Protein AF-A0A0A9WU79-F1 (afdb_monomer)

Secondary structure (DSSP, 8-state):
-EEEEEEEE-TTS-EEEEEEE-PPTT-EEEEEEEESS-SS------EEESSSEEEEEEEPTTPEEEEEEEEE-SSSSS---EEEEEEES-TT---TTSS--

pLDDT: mean 75.48, std 13.45, range [40.41, 89.25]

Solvent-accessible surface area (backbone atoms only — not comparable to full-atom values): 5927 Å² total; per-residue (Å²): 104,44,48,76,80,45,52,39,78,39,98,83,80,26,16,27,36,34,38,37,41,77,65,54,88,95,40,37,31,34,37,32,35,26,57,67,82,49,83,73,73,50,64,76,44,77,48,79,36,60,64,46,59,49,75,46,66,83,35,57,64,75,36,44,35,41,38,37,38,36,51,53,69,96,64,92,91,69,86,66,59,66,34,66,38,72,48,61,38,35,60,80,58,84,55,91,80,71,90,72,121

Organism: Lygus hesperus (NCBI:txid30085)

Nearest PDB structures (foldseek):
  3b83-assembly1_H-5  TM=7.534E-01  e=1.445E-03  Homo sapiens
  8f0m-assembly1_B  TM=6.938E-01  e=1.094E-02  Homo sapiens
  6mfa-assembly1_A  TM=6.880E-01  e=1.354E-01  Homo sapiens
  2mfn-assembly1_A  TM=5.398E-01  e=2.485E-02  Mus musculus
  6xax-assembly2_A  TM=6.360E-01  e=1.214E-01  Homo sapiens

Foldseek 3Di:
DKDWDAWADDPPQWIKTKIFAPADAPWWKFKFKAWPVPPPGCSVDGDTDRHRMDMDIRHHAQTKMKIKIWIPDPDPDDDIDIDIDIDTNHNPCPCPDDPPD

Mean predicted aligned error: 8.74 Å

InterPro domains:
  IPR003961 Fibronectin type III [PS50853] (3-91)
  IPR003961 Fibronectin type III [cd00063] (16-79)
  IPR013783 Immunoglobulin-like fold [G3DSA:2.60.40.10] (4-98)
  IPR036116 Fibronectin type III superfamily [SSF49265] (12-79)

Sequence (101 aa):
MVWVSKVANSSSGTVSAKVSWNGRPNVKYVVSWRDLETSDGVLNTDIVQTASSIELTDLIYKKTYSVRITEKTKGKKGPKRTGKTMFVADPECKKVKRNEC

Structure (mmCIF, N/CA/C/O backbone):
data_AF-A0A0A9WU79-F1
#
_entry.id   AF-A0A0A9WU79-F1
#
loop_
_atom_site.group_PDB
_atom_site.id
_atom_site.type_symbol
_atom_site.label_atom_id
_atom_site.label_alt_id
_atom_site.label_comp_id
_atom_site.label_asym_id
_atom_site.label_entity_id
_atom_site.label_seq_id
_atom_site.pdbx_PDB_ins_code
_atom_site.Cartn_x
_atom_site.Cartn_y
_atom_site.Cartn_z
_atom_site.occupancy
_atom_site.B_iso_or_equiv
_atom_site.auth_seq_id
_atom_site.auth_comp_id
_atom_site.auth_asym_id
_atom_site.auth_atom_id
_atom_site.pdbx_PDB_model_num
ATOM 1 N N . MET A 1 1 ? -6.196 -7.225 7.872 1.00 75.81 1 MET A N 1
ATOM 2 C CA . MET A 1 1 ? -5.370 -7.717 6.751 1.00 75.81 1 MET A CA 1
ATOM 3 C C . MET A 1 1 ? -5.404 -6.667 5.650 1.00 75.81 1 MET A C 1
ATOM 5 O O . MET A 1 1 ? -6.450 -6.042 5.497 1.00 75.81 1 MET A O 1
ATOM 9 N N . VAL A 1 2 ? -4.276 -6.421 4.982 1.00 85.94 2 VAL A N 1
ATOM 10 C CA . VAL A 1 2 ? -4.120 -5.452 3.879 1.00 85.94 2 VAL A CA 1
ATOM 11 C C . VAL A 1 2 ? -3.488 -6.197 2.713 1.00 85.94 2 VAL A C 1
ATOM 13 O O . VAL A 1 2 ? -2.555 -6.968 2.937 1.00 85.94 2 VAL A O 1
ATOM 16 N N . TRP A 1 3 ? -3.993 -5.995 1.502 1.00 87.06 3 TRP A N 1
ATOM 17 C CA . TRP A 1 3 ? -3.512 -6.674 0.303 1.00 87.06 3 TRP A CA 1
ATOM 18 C C . TRP A 1 3 ? -3.669 -5.792 -0.935 1.00 87.06 3 TRP A C 1
ATOM 20 O O . TRP A 1 3 ? -4.526 -4.909 -0.994 1.00 87.06 3 TRP A O 1
ATOM 30 N N . VAL A 1 4 ? -2.850 -6.054 -1.948 1.00 86.75 4 VAL A N 1
ATOM 31 C CA . VAL A 1 4 ? -2.955 -5.400 -3.254 1.00 86.75 4 VAL A CA 1
ATOM 32 C C . VAL A 1 4 ? -3.805 -6.275 -4.161 1.00 86.75 4 VAL A C 1
ATOM 34 O O . VAL A 1 4 ? -3.545 -7.462 -4.324 1.00 86.75 4 VAL A O 1
ATOM 37 N N . SER A 1 5 ? -4.885 -5.699 -4.674 1.00 82.31 5 SER A N 1
ATOM 38 C CA . SER A 1 5 ? -5.902 -6.399 -5.462 1.00 82.31 5 SER A CA 1
ATOM 39 C C . SER A 1 5 ? -5.599 -6.365 -6.960 1.00 82.31 5 SER A C 1
ATOM 41 O O . SER A 1 5 ? -5.985 -7.281 -7.677 1.00 82.31 5 SER A O 1
ATOM 43 N N . LYS A 1 6 ? -4.948 -5.301 -7.446 1.00 83.31 6 LYS A N 1
ATOM 44 C CA . LYS A 1 6 ? -4.614 -5.122 -8.864 1.00 83.31 6 LYS A CA 1
ATOM 45 C C . LYS A 1 6 ? -3.440 -4.162 -9.013 1.00 83.31 6 LYS A C 1
ATOM 47 O O . LYS A 1 6 ? -3.381 -3.190 -8.271 1.00 83.31 6 LYS A O 1
ATOM 52 N N . VAL A 1 7 ? -2.569 -4.413 -9.982 1.00 84.69 7 VAL A N 1
ATOM 53 C CA . VAL A 1 7 ? -1.548 -3.473 -10.460 1.00 84.69 7 VAL A CA 1
ATOM 54 C C . VAL A 1 7 ? -1.771 -3.314 -11.963 1.00 84.69 7 VAL A C 1
ATOM 56 O O . VAL A 1 7 ? -2.009 -4.307 -12.649 1.00 84.69 7 VAL A O 1
ATOM 59 N N . ALA A 1 8 ? -1.804 -2.086 -12.466 1.00 83.25 8 ALA A N 1
ATOM 60 C CA . ALA A 1 8 ? -2.089 -1.773 -13.862 1.00 83.25 8 ALA A CA 1
ATOM 61 C C . ALA A 1 8 ? -1.176 -0.648 -14.354 1.00 83.25 8 ALA A C 1
ATOM 63 O O . ALA A 1 8 ? -0.757 0.196 -13.572 1.00 83.25 8 ALA A O 1
ATOM 64 N N . ASN A 1 9 ? -0.881 -0.614 -15.653 1.00 81.62 9 ASN A N 1
ATOM 65 C CA . ASN A 1 9 ? -0.247 0.561 -16.243 1.00 81.62 9 ASN A CA 1
ATOM 66 C C . ASN A 1 9 ? -1.261 1.701 -16.338 1.00 81.62 9 ASN A C 1
ATOM 68 O O . ASN A 1 9 ? -2.404 1.498 -16.750 1.00 81.62 9 ASN A O 1
ATOM 72 N N . SER A 1 10 ? -0.815 2.893 -15.968 1.00 76.31 10 SER A N 1
ATOM 73 C CA . SER A 1 10 ? -1.511 4.144 -16.218 1.00 76.31 10 SER A CA 1
ATOM 74 C C . SER A 1 10 ? -1.080 4.707 -17.572 1.00 76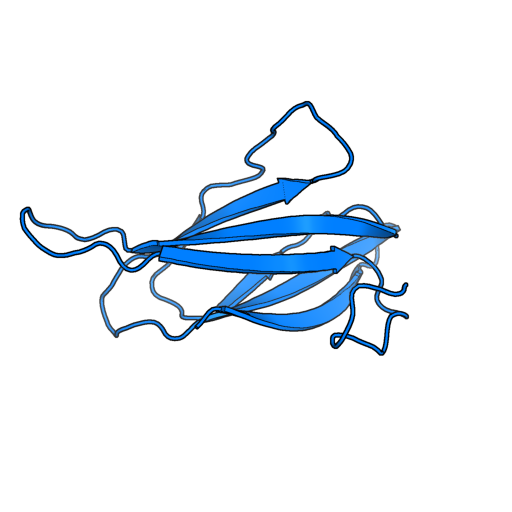.31 10 SER A C 1
ATOM 76 O O . SER A 1 10 ? 0.035 4.475 -18.043 1.00 76.31 10 SER A O 1
ATOM 78 N N . SER A 1 11 ? -1.958 5.483 -18.200 1.00 62.91 11 SER A N 1
ATOM 79 C CA . SER A 1 11 ? -1.783 6.021 -19.555 1.00 62.91 11 SER A CA 1
ATOM 80 C C . SER A 1 11 ? -0.561 6.939 -19.717 1.00 62.91 11 SER A C 1
ATOM 82 O O . SER A 1 11 ? -0.165 7.227 -20.840 1.00 62.91 11 SER A O 1
ATOM 84 N N . SER A 1 12 ? 0.039 7.400 -18.613 1.00 65.50 12 SER A N 1
ATOM 85 C CA . SER A 1 12 ? 1.139 8.375 -18.587 1.00 65.50 12 SER A CA 1
ATOM 86 C C . SER A 1 12 ? 2.527 7.759 -18.333 1.00 65.50 12 SER A C 1
ATOM 88 O O . SER A 1 12 ? 3.434 8.459 -17.887 1.00 65.50 12 SER A O 1
ATOM 90 N N . GLY A 1 13 ? 2.704 6.450 -18.557 1.00 69.75 13 GLY A N 1
ATOM 91 C CA . GLY A 1 13 ? 3.976 5.752 -18.289 1.00 69.75 13 GLY A CA 1
ATOM 92 C C . GLY A 1 13 ? 4.251 5.488 -16.803 1.00 69.75 13 GLY A C 1
ATOM 93 O O . GLY A 1 13 ? 5.335 5.040 -16.437 1.00 69.75 13 GLY A O 1
ATOM 94 N N . THR A 1 14 ? 3.266 5.751 -15.945 1.00 82.69 14 THR A N 1
ATOM 95 C CA . THR A 1 14 ? 3.264 5.396 -14.525 1.00 82.69 14 THR A CA 1
ATOM 96 C C . THR A 1 14 ? 2.446 4.130 -14.297 1.00 82.69 14 THR A C 1
ATOM 98 O O . THR A 1 14 ? 1.719 3.663 -15.172 1.00 82.69 14 THR A O 1
ATOM 101 N N . VAL A 1 15 ? 2.553 3.557 -13.108 1.00 87.06 15 VAL A N 1
ATOM 102 C CA . VAL A 1 15 ? 1.790 2.389 -12.673 1.00 87.06 15 VAL A CA 1
ATOM 103 C C . VAL A 1 15 ? 0.748 2.829 -11.653 1.00 87.06 15 VAL A C 1
ATOM 105 O O . VAL A 1 15 ? 0.953 3.763 -10.877 1.00 87.06 15 VAL A O 1
ATOM 108 N N . SER A 1 16 ? -0.389 2.149 -11.648 1.00 87.00 16 SER A N 1
ATOM 109 C CA . SER A 1 16 ? -1.405 2.262 -10.617 1.00 87.00 16 SER A CA 1
ATOM 110 C C . SER A 1 16 ? -1.596 0.935 -9.891 1.00 87.00 16 SER A C 1
ATOM 112 O O . SER A 1 16 ? -1.447 -0.147 -10.463 1.00 87.00 16 SER A O 1
ATOM 114 N N . ALA A 1 17 ? -1.908 0.997 -8.600 1.00 87.50 17 ALA A N 1
ATOM 115 C CA . ALA A 1 17 ? -2.151 -0.179 -7.783 1.00 87.50 17 ALA A CA 1
ATOM 11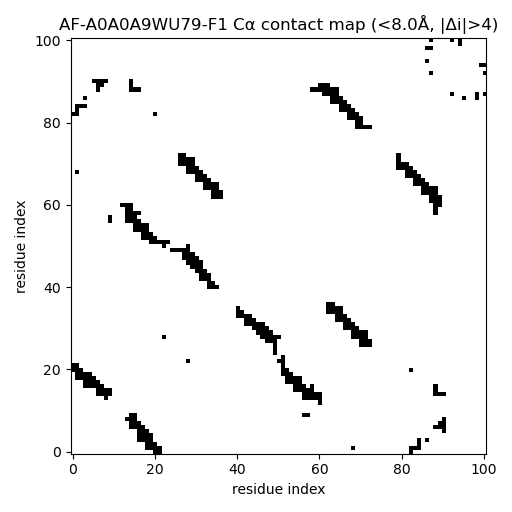6 C C . ALA A 1 17 ? -3.363 0.009 -6.878 1.00 87.50 17 ALA A C 1
ATOM 118 O O . ALA A 1 17 ? -3.470 0.971 -6.122 1.00 87.50 17 ALA A O 1
ATOM 119 N N . LYS A 1 18 ? -4.268 -0.965 -6.906 1.00 89.25 18 LYS A N 1
ATOM 120 C CA . LYS A 1 18 ? -5.444 -1.000 -6.049 1.00 89.25 18 LYS A CA 1
ATOM 121 C C . LYS A 1 18 ? -5.123 -1.738 -4.761 1.00 89.25 18 LYS A C 1
ATOM 123 O O . LYS A 1 18 ? -4.917 -2.952 -4.775 1.00 89.25 18 LYS A O 1
ATOM 128 N N . VAL A 1 19 ? -5.130 -1.024 -3.644 1.00 88.62 19 VAL A N 1
ATOM 129 C CA . VAL A 1 19 ? -4.889 -1.574 -2.308 1.00 88.62 19 VAL A CA 1
ATOM 130 C C . VAL A 1 19 ? -6.213 -1.681 -1.569 1.00 88.62 19 VAL A C 1
ATOM 132 O O . VAL A 1 19 ? -6.971 -0.719 -1.507 1.00 88.62 19 VAL A O 1
ATOM 135 N N . SER A 1 20 ? -6.478 -2.842 -0.981 1.00 88.94 20 SER A N 1
ATOM 136 C CA . SER A 1 20 ? -7.688 -3.116 -0.208 1.00 88.94 20 SER A CA 1
ATOM 137 C C . SER A 1 20 ? -7.325 -3.612 1.188 1.00 88.94 20 SER A C 1
ATOM 139 O O . SER A 1 20 ? -6.292 -4.250 1.405 1.00 88.94 20 SER A O 1
ATOM 141 N N . TRP A 1 21 ? -8.167 -3.305 2.165 1.00 88.19 21 TRP A N 1
ATOM 142 C CA . TRP A 1 21 ? -7.976 -3.723 3.546 1.00 88.19 21 TRP A CA 1
ATOM 143 C C . TRP A 1 21 ? -9.294 -4.037 4.220 1.00 88.19 21 TRP A C 1
ATOM 145 O O . TRP A 1 21 ? -10.351 -3.580 3.810 1.00 88.19 21 TRP A O 1
ATOM 155 N N . ASN A 1 22 ? -9.232 -4.807 5.301 1.00 85.06 22 ASN A N 1
ATOM 156 C CA . ASN A 1 22 ? -10.417 -5.059 6.111 1.00 85.06 22 ASN A CA 1
ATOM 157 C C . ASN A 1 22 ? -10.712 -3.852 7.021 1.00 85.06 22 ASN A C 1
ATOM 159 O O . ASN A 1 22 ? -10.203 -3.788 8.148 1.00 85.06 22 ASN A O 1
ATOM 163 N N . GLY A 1 23 ? -11.466 -2.883 6.500 1.00 77.06 23 GLY A N 1
ATOM 164 C CA . GLY A 1 23 ? -11.923 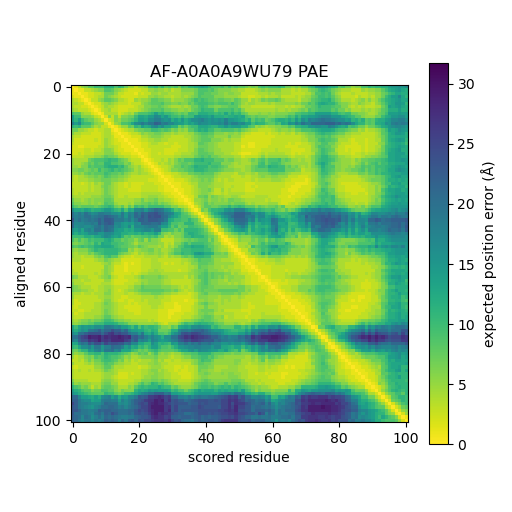-1.702 7.227 1.00 77.06 23 GLY A CA 1
ATOM 165 C C . GLY A 1 23 ? -13.245 -1.923 7.967 1.00 77.06 23 GLY A C 1
ATOM 166 O O . GLY A 1 23 ? -14.005 -2.845 7.686 1.00 77.06 23 GLY A O 1
ATOM 167 N N . ARG A 1 24 ? -13.517 -1.069 8.952 1.00 78.50 24 ARG A N 1
ATOM 168 C CA . ARG A 1 24 ? -14.780 -0.994 9.689 1.00 78.50 24 ARG A CA 1
ATOM 169 C C . ARG A 1 24 ? -15.625 0.159 9.135 1.00 78.50 24 ARG A C 1
ATOM 171 O O . ARG A 1 24 ? -15.058 1.193 8.771 1.00 78.50 24 ARG A O 1
ATOM 178 N N . PRO A 1 25 ? -16.962 0.033 9.122 1.00 75.62 25 PRO A N 1
ATOM 179 C CA . PRO A 1 25 ? -17.832 1.143 8.753 1.00 75.62 25 PRO A CA 1
ATOM 180 C C . PRO A 1 25 ? -17.621 2.327 9.709 1.00 75.62 25 PRO A C 1
ATOM 182 O O . PRO A 1 25 ? -17.387 2.136 10.902 1.00 75.62 25 PRO A O 1
ATOM 185 N N . ASN A 1 26 ? -17.700 3.554 9.184 1.00 76.69 26 ASN A N 1
ATOM 186 C CA . ASN A 1 26 ? -17.530 4.814 9.928 1.00 76.69 26 ASN A CA 1
ATOM 187 C C . ASN A 1 26 ? -16.148 5.039 10.576 1.00 76.69 26 ASN A C 1
ATOM 189 O O . ASN A 1 26 ? -15.991 5.947 11.395 1.00 76.69 26 ASN A O 1
ATOM 193 N N . VAL A 1 27 ? -15.126 4.264 10.198 1.00 80.12 27 VAL A N 1
ATOM 194 C CA . VAL A 1 27 ? -13.742 4.480 10.640 1.00 80.12 27 VAL A CA 1
ATOM 195 C C . VAL A 1 27 ? -12.947 5.152 9.529 1.00 80.12 27 VAL A C 1
ATOM 197 O O . VAL A 1 27 ? -13.01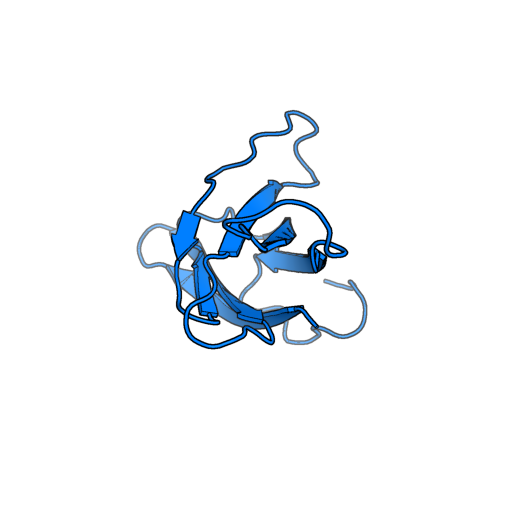9 4.763 8.368 1.00 80.12 27 VAL A O 1
ATOM 200 N N . LYS A 1 28 ? -12.175 6.178 9.892 1.00 83.50 28 LYS A N 1
ATOM 201 C CA . LYS A 1 28 ? -11.240 6.828 8.975 1.00 83.50 28 LYS A CA 1
ATOM 202 C C . LYS A 1 28 ? -9.923 6.064 8.985 1.00 83.50 28 LYS A C 1
ATOM 204 O O . LYS A 1 28 ? -9.403 5.756 10.054 1.00 83.50 28 LYS A O 1
ATOM 209 N N . TYR A 1 29 ? -9.363 5.813 7.816 1.00 83.62 29 TYR A N 1
ATOM 210 C CA . TYR A 1 29 ? -8.066 5.166 7.653 1.00 83.62 29 TYR A CA 1
ATOM 211 C C . TYR A 1 29 ? -7.094 6.158 7.039 1.00 83.62 29 TYR A C 1
ATOM 213 O O . TYR A 1 29 ? -7.470 6.866 6.114 1.00 83.62 29 TYR A O 1
ATOM 221 N N . VAL A 1 30 ? -5.878 6.215 7.575 1.00 85.19 30 VAL A N 1
ATOM 222 C CA . VAL A 1 30 ? -4.73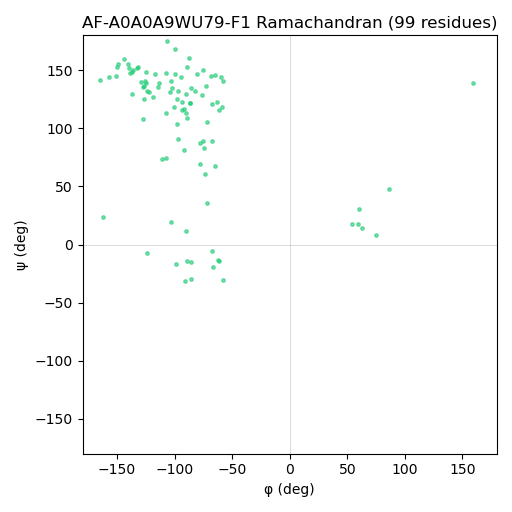7 6.892 6.960 1.00 85.19 30 VAL A CA 1
ATOM 223 C C . VAL A 1 30 ? -3.983 5.852 6.154 1.00 85.19 30 VAL A C 1
ATOM 225 O O . VAL A 1 30 ? -3.474 4.888 6.730 1.00 85.19 30 VAL A O 1
ATOM 228 N N . VAL A 1 31 ? -3.946 6.027 4.841 1.00 85.94 31 VAL A N 1
ATOM 229 C CA . VAL A 1 31 ? -3.097 5.231 3.958 1.00 85.94 31 VAL A CA 1
ATOM 230 C C . VAL A 1 31 ? -1.848 6.036 3.677 1.00 85.94 31 VAL A C 1
ATOM 232 O O . VAL A 1 31 ? -1.970 7.155 3.199 1.00 85.94 31 VAL A O 1
ATOM 235 N N . SER A 1 32 ? -0.692 5.444 3.942 1.00 84.88 32 SER A N 1
ATOM 236 C CA . SER A 1 32 ? 0.620 5.997 3.633 1.00 84.88 32 SER A CA 1
ATOM 237 C C . SER A 1 32 ? 1.404 4.963 2.838 1.00 84.88 32 SER A C 1
ATOM 239 O O . SER A 1 32 ? 1.423 3.788 3.205 1.00 84.88 32 SER A O 1
ATOM 241 N N . TRP A 1 33 ? 2.092 5.361 1.778 1.00 85.00 33 TRP A N 1
ATOM 242 C CA . TRP A 1 33 ? 2.992 4.471 1.047 1.00 85.00 33 TRP A CA 1
ATOM 243 C C . TRP A 1 33 ? 4.324 5.151 0.804 1.00 85.00 33 TRP A C 1
ATOM 245 O O . TRP A 1 33 ? 4.408 6.375 0.747 1.00 85.00 33 TRP A O 1
ATOM 255 N N . ARG A 1 34 ? 5.363 4.330 0.702 1.00 85.00 34 ARG A N 1
ATOM 256 C CA . ARG A 1 34 ? 6.720 4.767 0.392 1.00 85.00 34 ARG A CA 1
ATOM 257 C C . ARG A 1 34 ? 7.359 3.796 -0.577 1.00 85.00 34 ARG A C 1
ATOM 259 O O . ARG A 1 34 ? 7.073 2.596 -0.501 1.00 85.00 34 ARG A O 1
ATOM 266 N N . ASP A 1 35 ? 8.221 4.309 -1.435 1.00 84.88 35 ASP A N 1
ATOM 267 C CA . ASP A 1 35 ? 9.151 3.471 -2.179 1.00 84.88 35 ASP A CA 1
ATOM 268 C C . ASP A 1 35 ? 10.190 2.881 -1.208 1.00 84.88 35 ASP A C 1
ATOM 270 O O . ASP A 1 35 ? 10.517 3.480 -0.181 1.00 84.88 35 ASP A O 1
ATOM 274 N N . LEU A 1 36 ? 10.626 1.651 -1.462 1.00 80.69 36 LEU A N 1
ATOM 275 C CA . LEU A 1 36 ? 11.660 0.982 -0.668 1.00 80.69 36 LEU A CA 1
ATOM 276 C C . LEU A 1 36 ? 13.036 1.060 -1.317 1.00 80.69 36 LEU A C 1
ATOM 278 O O . LEU A 1 36 ? 14.025 0.809 -0.634 1.00 80.69 36 LEU A O 1
ATOM 282 N N . GLU A 1 37 ? 13.099 1.375 -2.607 1.00 75.69 37 GLU A N 1
ATOM 283 C CA . GLU A 1 37 ? 14.363 1.493 -3.327 1.00 75.69 37 GLU A CA 1
ATOM 284 C C . GLU A 1 37 ? 14.983 2.886 -3.200 1.00 75.69 37 GLU A C 1
ATOM 286 O O . GLU A 1 37 ? 16.204 3.017 -3.205 1.00 75.69 37 GLU A O 1
ATOM 291 N N . THR A 1 38 ? 14.168 3.927 -3.036 1.00 66.75 38 THR A N 1
ATOM 292 C CA . THR A 1 38 ? 14.619 5.249 -2.604 1.00 66.75 38 THR A CA 1
ATOM 293 C C . THR A 1 38 ? 14.589 5.323 -1.079 1.00 66.75 38 THR A C 1
ATOM 295 O O . THR A 1 38 ? 13.541 5.365 -0.440 1.00 66.75 38 THR A O 1
ATOM 298 N N . SER A 1 39 ? 15.780 5.335 -0.476 1.00 56.03 39 SER A N 1
ATOM 299 C CA . SER A 1 39 ? 15.981 5.545 0.967 1.00 56.03 39 SER A CA 1
ATOM 300 C C . SER A 1 39 ? 15.496 6.922 1.456 1.00 56.03 39 SER A C 1
ATOM 302 O O . SER A 1 39 ? 15.348 7.122 2.663 1.00 56.03 39 SER A O 1
ATOM 304 N N . ASP A 1 40 ? 15.215 7.850 0.535 1.00 53.44 40 ASP A N 1
ATOM 305 C CA . ASP A 1 40 ? 14.558 9.132 0.790 1.00 53.44 40 ASP A CA 1
ATOM 306 C C . ASP A 1 40 ? 13.058 8.901 1.008 1.00 53.44 40 ASP A C 1
ATOM 308 O O . ASP A 1 40 ? 12.257 8.848 0.078 1.00 53.44 40 ASP A O 1
ATOM 312 N N . GLY A 1 41 ? 12.699 8.659 2.270 1.00 51.69 41 GLY A N 1
ATOM 313 C CA . GLY A 1 41 ? 11.386 8.209 2.724 1.00 51.69 41 GLY A CA 1
ATOM 314 C C . GLY A 1 41 ? 10.239 9.193 2.496 1.00 51.69 41 GLY A C 1
ATOM 315 O O . GLY A 1 41 ? 9.642 9.673 3.460 1.00 51.69 41 GLY A O 1
ATOM 316 N N . VAL A 1 42 ? 9.866 9.440 1.245 1.00 53.34 42 VAL A N 1
ATOM 317 C CA . VAL A 1 42 ? 8.662 10.197 0.923 1.00 53.34 42 VAL A CA 1
ATOM 318 C C . VAL A 1 42 ? 7.452 9.310 1.244 1.00 53.34 42 VAL A C 1
ATOM 320 O O . VAL A 1 42 ? 7.162 8.319 0.572 1.00 53.34 42 VAL A O 1
ATOM 323 N N . LEU A 1 43 ? 6.762 9.628 2.348 1.00 60.28 43 LEU A N 1
ATOM 324 C CA . LEU A 1 43 ? 5.383 9.197 2.578 1.00 60.28 43 LEU A CA 1
ATOM 325 C C . LEU A 1 43 ? 4.527 9.939 1.547 1.00 60.28 43 LEU A C 1
ATOM 327 O O . LEU A 1 43 ? 4.091 11.057 1.803 1.00 60.28 43 LEU A O 1
ATOM 331 N N . ASN A 1 44 ? 4.348 9.354 0.362 1.00 62.09 44 ASN A N 1
ATOM 332 C CA . ASN A 1 44 ? 3.850 10.089 -0.803 1.00 62.09 44 ASN A CA 1
ATOM 333 C C . ASN A 1 44 ? 2.483 10.737 -0.578 1.00 62.09 44 ASN A C 1
ATOM 335 O O . ASN A 1 44 ? 2.224 11.797 -1.142 1.00 62.09 44 ASN A O 1
ATOM 339 N N . THR A 1 45 ? 1.606 10.171 0.251 1.00 63.78 45 THR A N 1
ATOM 340 C CA . THR A 1 45 ? 0.373 10.854 0.661 1.00 63.78 45 THR A CA 1
ATOM 341 C C . THR A 1 45 ? -0.231 10.163 1.876 1.00 63.78 45 THR A C 1
ATOM 343 O O . THR A 1 45 ? -0.237 8.938 1.937 1.00 63.78 45 THR A O 1
ATOM 346 N N . ASP A 1 46 ? -0.785 10.933 2.813 1.00 66.75 46 ASP A N 1
ATOM 347 C CA . ASP A 1 46 ? -1.660 10.435 3.876 1.00 66.75 46 ASP A CA 1
ATOM 348 C C . ASP A 1 46 ? -3.124 10.628 3.468 1.00 66.75 46 ASP A C 1
ATOM 350 O O . ASP A 1 46 ? -3.736 11.667 3.730 1.00 66.75 46 ASP A O 1
ATOM 354 N N . ILE A 1 47 ? -3.711 9.627 2.812 1.00 73.31 47 ILE A N 1
ATOM 355 C CA . ILE A 1 47 ? -5.104 9.727 2.358 1.00 73.31 47 ILE A CA 1
ATOM 356 C C . ILE A 1 47 ? -6.030 9.281 3.484 1.00 73.31 47 ILE A C 1
ATOM 358 O O . ILE A 1 47 ? -5.926 8.158 3.980 1.00 73.31 47 ILE A O 1
ATOM 362 N N . VAL A 1 48 ? -6.939 10.174 3.892 1.00 74.19 48 VAL A N 1
ATOM 363 C CA . VAL A 1 48 ? -7.939 9.903 4.929 1.00 74.19 48 VAL A CA 1
ATOM 364 C C . VAL A 1 48 ? -9.264 9.530 4.283 1.00 74.19 48 VAL A C 1
ATOM 366 O O . VAL A 1 48 ? -10.010 10.403 3.847 1.00 74.19 48 VAL A O 1
ATOM 369 N N . GLN A 1 49 ? -9.594 8.243 4.291 1.00 72.75 49 GLN A N 1
ATOM 370 C CA . GLN A 1 49 ? -10.833 7.748 3.690 1.00 72.75 49 GLN A CA 1
ATOM 371 C C . GLN A 1 49 ? -11.608 6.808 4.611 1.00 72.75 49 GLN A C 1
ATOM 373 O O . GLN A 1 49 ? -11.040 6.141 5.478 1.00 72.75 49 GLN A O 1
ATOM 378 N N . THR A 1 50 ? -12.924 6.765 4.410 1.00 75.50 50 THR A N 1
ATOM 379 C CA . THR A 1 50 ? -13.834 5.814 5.074 1.00 75.50 50 THR A CA 1
ATOM 380 C C . THR A 1 50 ? -13.982 4.517 4.267 1.00 75.50 50 THR A C 1
ATOM 382 O O . THR A 1 50 ? -14.486 3.518 4.773 1.00 75.50 50 THR A O 1
ATOM 385 N N . ALA A 1 51 ? -13.541 4.515 3.004 1.00 78.88 51 ALA A N 1
ATOM 386 C CA . ALA A 1 51 ? -13.551 3.336 2.149 1.00 78.88 51 ALA A CA 1
ATOM 387 C C . ALA A 1 51 ? -12.438 2.350 2.536 1.00 78.88 51 ALA A C 1
ATOM 389 O O . ALA A 1 51 ? -11.364 2.747 2.984 1.00 78.88 51 ALA A O 1
ATOM 390 N N . SER A 1 52 ? -12.693 1.063 2.300 1.00 84.69 52 SER A N 1
ATOM 391 C CA . SER A 1 52 ? -11.776 -0.055 2.587 1.00 84.69 52 SER A CA 1
ATOM 392 C C . SER A 1 52 ? -10.841 -0.399 1.417 1.00 84.69 52 SER A C 1
ATOM 394 O O . SER A 1 52 ? -10.211 -1.455 1.401 1.00 84.69 52 SER A O 1
ATOM 396 N N . SER A 1 53 ? -10.781 0.467 0.406 1.00 87.38 53 SER A N 1
ATOM 397 C CA . SER A 1 53 ? -9.934 0.298 -0.772 1.00 87.38 53 SER A CA 1
ATOM 398 C C . SER A 1 53 ? -9.536 1.641 -1.359 1.00 87.38 53 SER A C 1
ATOM 400 O O . SER A 1 53 ? -10.359 2.556 -1.382 1.00 87.38 53 SER A O 1
ATOM 402 N N . ILE A 1 54 ? -8.324 1.735 -1.886 1.00 87.19 54 ILE A N 1
ATOM 403 C CA . ILE A 1 54 ? -7.780 2.926 -2.535 1.00 87.19 54 ILE A CA 1
ATOM 404 C C . ILE A 1 54 ? -7.043 2.536 -3.809 1.00 87.19 54 ILE A C 1
ATOM 406 O O . ILE A 1 54 ? -6.464 1.451 -3.892 1.00 87.19 54 ILE A O 1
ATOM 410 N N . GLU A 1 55 ? -7.069 3.421 -4.794 1.00 88.12 55 GLU A N 1
ATOM 411 C CA . GLU A 1 55 ? -6.222 3.323 -5.973 1.00 88.12 55 GLU A CA 1
ATOM 412 C C . GLU A 1 55 ? -5.044 4.280 -5.803 1.00 88.12 55 GLU A C 1
ATOM 414 O O . GLU A 1 55 ? -5.228 5.481 -5.625 1.00 88.12 55 GLU A O 1
ATOM 419 N N . LEU A 1 56 ? -3.840 3.720 -5.779 1.00 86.19 56 LEU A N 1
ATOM 420 C CA . LEU A 1 56 ? -2.593 4.464 -5.808 1.00 86.19 56 LEU A CA 1
ATOM 421 C C . LEU A 1 56 ? -2.252 4.709 -7.275 1.00 86.19 56 LEU A C 1
ATOM 423 O O . LEU A 1 56 ? -2.135 3.742 -8.024 1.00 86.19 56 LEU A O 1
ATOM 427 N N . THR A 1 57 ? -2.107 5.963 -7.683 1.00 85.44 57 THR A N 1
ATOM 428 C CA . THR A 1 57 ? -1.632 6.351 -9.018 1.00 85.44 57 THR A CA 1
ATOM 429 C C . THR A 1 57 ? -0.203 6.878 -8.928 1.00 85.44 57 THR A C 1
ATOM 431 O O . THR A 1 57 ? 0.354 6.976 -7.832 1.00 85.44 57 THR A O 1
ATOM 434 N N . ASP A 1 58 ? 0.404 7.184 -10.076 1.00 84.44 58 ASP A N 1
ATOM 435 C CA . ASP A 1 58 ? 1.725 7.827 -10.139 1.00 84.44 58 ASP A CA 1
ATOM 436 C C . ASP A 1 58 ? 2.847 7.007 -9.479 1.00 84.44 58 ASP A C 1
ATOM 438 O O . ASP A 1 58 ? 3.827 7.543 -8.962 1.00 84.44 58 ASP A O 1
ATOM 442 N N . LEU A 1 59 ? 2.716 5.677 -9.498 1.00 84.38 59 LEU A N 1
ATOM 443 C CA . LEU A 1 59 ? 3.771 4.771 -9.059 1.00 84.38 59 LEU A CA 1
ATOM 444 C C . LEU A 1 59 ? 4.796 4.597 -10.179 1.00 84.38 59 LEU A C 1
ATOM 446 O O . LEU A 1 59 ? 4.462 4.580 -11.365 1.00 84.38 59 LEU A O 1
ATOM 450 N N . ILE A 1 60 ? 6.054 4.428 -9.802 1.00 84.56 60 ILE A N 1
ATOM 451 C CA . ILE A 1 60 ? 7.145 4.202 -10.743 1.00 84.56 60 ILE A CA 1
ATOM 452 C C . ILE A 1 60 ? 7.162 2.717 -11.114 1.00 84.56 60 ILE A C 1
ATOM 454 O O . ILE A 1 60 ? 7.102 1.846 -10.246 1.00 84.56 60 ILE A O 1
ATOM 458 N N . TYR A 1 61 ? 7.246 2.431 -12.412 1.00 84.38 61 TYR A N 1
ATOM 459 C CA . TYR A 1 61 ? 7.319 1.065 -12.928 1.00 84.38 61 TYR A CA 1
ATOM 460 C C . TYR A 1 61 ? 8.527 0.303 -12.357 1.00 84.38 61 TYR A C 1
ATOM 462 O O . TYR A 1 61 ? 9.611 0.870 -12.210 1.00 84.38 61 TYR A O 1
ATOM 470 N N . LYS A 1 62 ? 8.333 -0.985 -12.036 1.00 82.50 62 LYS A N 1
ATOM 471 C CA . LYS A 1 62 ? 9.334 -1.884 -11.426 1.00 82.50 62 LYS A CA 1
ATOM 472 C C . LYS A 1 62 ? 9.882 -1.442 -10.066 1.00 82.50 62 LYS A C 1
ATOM 474 O O . LYS A 1 62 ? 10.889 -1.983 -9.625 1.00 82.50 62 LYS A O 1
ATOM 479 N N . LYS A 1 63 ? 9.208 -0.521 -9.372 1.00 84.06 63 LYS A N 1
ATOM 480 C CA . LYS A 1 63 ? 9.586 -0.116 -8.012 1.00 84.06 63 LYS A CA 1
ATOM 481 C C . LYS A 1 63 ? 8.829 -0.869 -6.931 1.00 84.06 63 LYS A C 1
ATOM 483 O O . LYS A 1 63 ? 7.647 -1.184 -7.084 1.00 84.06 63 LYS A O 1
ATOM 488 N N . THR A 1 64 ? 9.502 -1.158 -5.819 1.00 85.81 64 THR A N 1
ATOM 489 C CA . THR A 1 64 ? 8.872 -1.829 -4.674 1.00 85.81 64 THR A CA 1
ATOM 490 C C . THR A 1 64 ? 8.313 -0.823 -3.680 1.00 85.81 64 THR A C 1
ATOM 492 O O . THR A 1 64 ? 9.052 -0.133 -2.985 1.00 85.81 64 THR A O 1
ATOM 495 N N . TYR A 1 65 ? 6.995 -0.831 -3.502 1.00 85.50 65 TYR A N 1
ATOM 496 C CA . TYR A 1 65 ? 6.312 0.046 -2.563 1.00 85.50 65 TYR A CA 1
ATOM 497 C C . TYR A 1 65 ? 5.890 -0.688 -1.293 1.00 85.50 65 TYR A C 1
ATOM 499 O O . TYR A 1 65 ? 5.400 -1.819 -1.309 1.00 85.50 65 TYR A O 1
ATOM 507 N N . SER A 1 66 ? 6.030 -0.004 -0.160 1.00 86.88 66 SER A N 1
ATOM 508 C CA . SER A 1 66 ? 5.507 -0.422 1.137 1.00 86.88 66 SER A CA 1
ATOM 509 C C . SER A 1 66 ? 4.317 0.450 1.508 1.00 86.88 66 SER A C 1
ATOM 511 O O . SER A 1 66 ? 4.489 1.619 1.850 1.00 86.88 66 SER A O 1
ATOM 513 N N . VAL A 1 67 ? 3.127 -0.143 1.554 1.00 87.56 67 VAL A N 1
ATOM 514 C CA . VAL A 1 67 ? 1.893 0.525 1.978 1.00 87.56 67 VAL A CA 1
ATOM 515 C C . VAL A 1 67 ? 1.619 0.214 3.435 1.00 87.56 67 VAL A C 1
ATOM 517 O O . VAL A 1 67 ? 1.647 -0.940 3.863 1.00 87.56 67 VAL A O 1
ATOM 520 N N . ARG A 1 68 ? 1.312 1.252 4.201 1.00 87.06 68 ARG A N 1
ATOM 521 C CA . ARG A 1 68 ? 0.895 1.195 5.591 1.00 87.06 68 ARG A CA 1
ATOM 522 C C . ARG A 1 68 ? -0.469 1.848 5.723 1.00 87.06 68 ARG A C 1
ATOM 524 O O . ARG A 1 68 ? -0.692 2.962 5.276 1.00 87.06 68 ARG A O 1
ATOM 531 N N . ILE A 1 69 ? -1.371 1.156 6.392 1.00 87.00 69 ILE A N 1
ATOM 532 C CA . ILE A 1 69 ? -2.723 1.621 6.661 1.00 87.00 69 ILE A CA 1
ATOM 533 C C . ILE A 1 69 ? -2.880 1.703 8.164 1.00 87.00 69 ILE A C 1
ATOM 535 O O . ILE A 1 69 ? -2.596 0.733 8.864 1.00 87.00 69 ILE A O 1
ATOM 539 N N . THR A 1 70 ? -3.313 2.854 8.657 1.00 84.75 70 THR A N 1
ATOM 540 C CA . THR A 1 70 ? -3.461 3.133 10.083 1.00 84.75 70 THR A CA 1
ATOM 541 C C . THR A 1 70 ? -4.869 3.629 10.366 1.00 84.75 70 THR A C 1
ATOM 543 O O . THR A 1 70 ? -5.317 4.612 9.784 1.00 84.75 70 THR A O 1
ATOM 5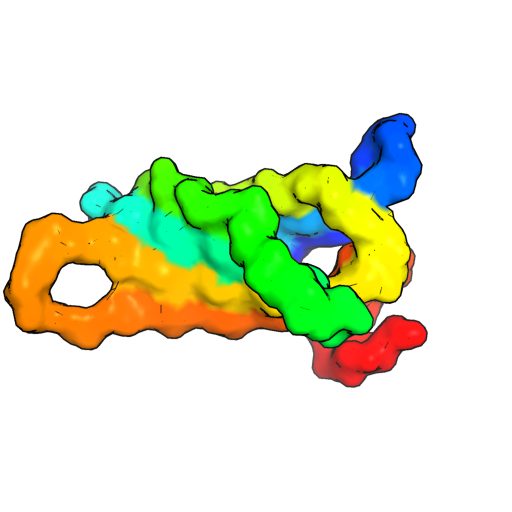46 N N . GLU A 1 71 ? -5.574 2.982 11.289 1.00 83.81 71 GLU A N 1
ATOM 547 C CA . GLU A 1 71 ? -6.864 3.481 11.771 1.00 83.81 71 GLU A CA 1
ATOM 548 C C . GLU A 1 71 ? -6.718 4.839 12.474 1.00 83.81 71 GLU A C 1
ATOM 550 O O . GLU A 1 71 ? -5.995 4.980 13.464 1.00 83.81 71 GLU A O 1
ATOM 555 N N . LYS A 1 72 ? -7.451 5.842 11.982 1.00 77.50 72 LYS A N 1
ATOM 556 C CA . LYS A 1 72 ? -7.617 7.162 12.596 1.00 77.50 72 LYS A CA 1
ATOM 557 C C . LYS A 1 72 ? -8.849 7.131 13.498 1.00 77.50 72 LYS A C 1
ATOM 559 O O . LYS A 1 72 ? -9.940 7.549 13.112 1.00 77.50 72 LYS A O 1
ATOM 564 N N . THR A 1 73 ? -8.691 6.612 14.711 1.00 67.94 73 THR A N 1
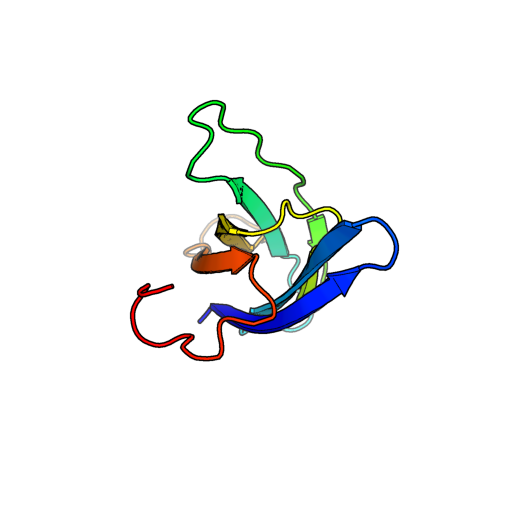ATOM 565 C CA . THR A 1 73 ? -9.765 6.590 15.711 1.00 67.94 73 THR A CA 1
ATOM 566 C C . THR A 1 73 ? -9.970 7.976 16.339 1.00 67.94 73 THR A C 1
ATOM 568 O O . THR A 1 73 ? -9.030 8.594 16.840 1.00 67.94 73 THR A O 1
ATOM 571 N N . LYS A 1 74 ? -11.219 8.468 16.353 1.00 57.16 74 LYS A N 1
ATOM 572 C CA . LYS A 1 74 ? -11.647 9.644 17.137 1.00 57.16 74 LYS A CA 1
ATOM 573 C C . LYS A 1 74 ? -11.842 9.248 18.613 1.00 57.16 74 LYS A C 1
ATOM 575 O O . LYS A 1 74 ? -12.967 9.180 19.089 1.00 57.16 74 LYS A O 1
ATOM 580 N N . GLY A 1 75 ? -10.768 8.933 19.335 1.00 50.53 75 GLY A N 1
ATOM 581 C CA . GLY A 1 75 ? -10.869 8.646 20.774 1.00 50.53 75 GLY A CA 1
ATOM 582 C C . GLY A 1 75 ? -9.707 7.833 21.336 1.00 50.53 75 GLY A C 1
ATOM 583 O O . GLY A 1 75 ? -9.211 6.908 20.693 1.00 50.53 75 GLY A O 1
ATOM 584 N N . LYS A 1 76 ? -9.256 8.209 22.539 1.00 57.12 76 LYS A N 1
ATOM 585 C CA . LYS A 1 76 ? -8.193 7.536 23.304 1.00 57.12 76 LYS A CA 1
ATOM 586 C C . LYS A 1 76 ? -8.631 6.115 23.723 1.00 57.12 76 LYS A C 1
ATOM 588 O O . LYS A 1 76 ? -9.777 5.931 24.112 1.00 57.12 76 LYS A O 1
ATOM 593 N N . LYS A 1 77 ? -7.660 5.183 23.753 1.00 51.34 77 LYS A N 1
ATOM 594 C CA . LYS A 1 77 ? -7.676 3.823 24.360 1.00 51.34 77 LYS A CA 1
ATOM 595 C C . LYS A 1 77 ? -8.224 2.636 23.536 1.00 51.34 77 LYS A C 1
ATOM 597 O O . LYS A 1 77 ? -8.941 1.798 24.065 1.00 51.34 77 LYS A O 1
ATOM 602 N N . GLY A 1 78 ? -7.801 2.480 22.281 1.00 58.09 78 GLY A N 1
ATOM 603 C CA . GLY A 1 78 ? -7.871 1.184 21.583 1.00 58.09 78 GLY A CA 1
ATOM 604 C C . GLY A 1 78 ? -6.574 0.892 20.819 1.00 58.09 78 GLY A C 1
ATOM 605 O O . GLY A 1 78 ? -5.918 1.850 20.395 1.0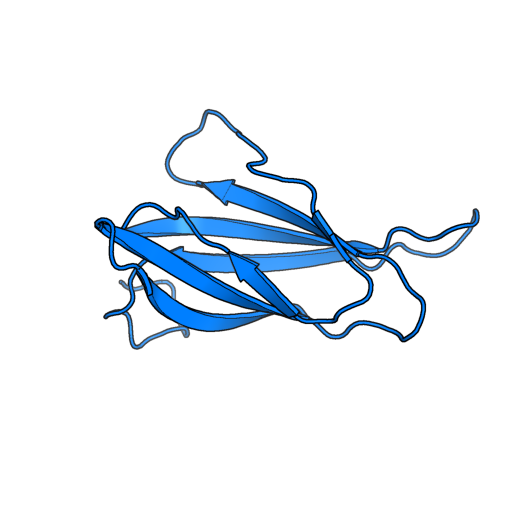0 58.09 78 GLY A O 1
ATOM 606 N N . PRO A 1 79 ? -6.168 -0.381 20.634 1.00 58.97 79 PRO A N 1
ATOM 607 C CA . PRO A 1 79 ? -5.042 -0.704 19.765 1.00 58.97 79 PRO A CA 1
ATOM 608 C C . PRO A 1 79 ? -5.389 -0.255 18.343 1.00 58.97 79 PRO A C 1
ATOM 610 O O . PRO A 1 79 ? -6.345 -0.748 17.745 1.00 58.97 79 PRO A O 1
ATOM 613 N N . LYS A 1 80 ? -4.636 0.712 17.807 1.00 68.88 80 LYS A N 1
ATOM 614 C CA . LYS A 1 80 ? -4.792 1.155 16.416 1.00 68.88 80 LYS A CA 1
ATOM 615 C C . LYS A 1 80 ? -4.560 -0.058 15.520 1.00 68.88 80 LYS A C 1
ATOM 617 O O . LYS A 1 80 ? -3.447 -0.594 15.543 1.00 68.88 80 LYS A O 1
ATOM 622 N N . ARG A 1 81 ? -5.541 -0.498 14.715 1.00 76.38 81 ARG A N 1
A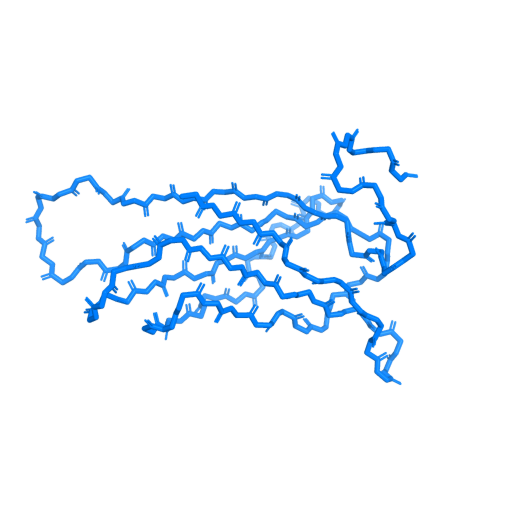TOM 623 C CA . ARG A 1 81 ? -5.198 -1.487 13.689 1.00 76.38 81 ARG A CA 1
ATOM 624 C C . ARG A 1 81 ? -4.300 -0.793 12.693 1.00 76.38 81 ARG A C 1
ATOM 626 O O . ARG A 1 81 ? -4.647 0.223 12.088 1.00 76.38 81 ARG A O 1
ATOM 633 N N . THR A 1 82 ? -3.120 -1.366 12.569 1.00 81.44 82 THR A N 1
ATOM 634 C CA . THR A 1 82 ? -2.208 -1.047 11.497 1.00 81.44 82 THR A CA 1
ATOM 635 C C . THR A 1 82 ? -2.083 -2.276 10.627 1.00 81.44 82 THR A C 1
ATOM 637 O O . THR A 1 82 ? -2.074 -3.408 11.110 1.00 81.44 82 THR A O 1
ATOM 640 N N . GLY A 1 83 ? -2.059 -2.057 9.326 1.00 85.88 83 GLY A N 1
ATOM 641 C CA . GLY A 1 83 ? -1.769 -3.096 8.364 1.00 85.88 83 GLY A CA 1
ATOM 642 C C . GLY A 1 83 ? -0.682 -2.611 7.433 1.00 85.88 83 GLY A C 1
ATOM 643 O O . GLY A 1 83 ? -0.666 -1.444 7.054 1.00 85.88 83 GLY A O 1
ATOM 644 N N . LYS A 1 84 ? 0.246 -3.497 7.099 1.00 87.06 84 LYS A N 1
ATOM 645 C CA . LYS A 1 84 ? 1.324 -3.215 6.162 1.00 87.06 84 LYS A CA 1
ATOM 646 C C . LYS A 1 84 ? 1.285 -4.265 5.066 1.00 87.06 84 LYS A C 1
ATOM 648 O O . LYS A 1 84 ? 1.053 -5.437 5.352 1.00 87.06 84 LYS A O 1
ATOM 653 N N . THR A 1 85 ? 1.501 -3.839 3.834 1.00 87.62 85 THR A N 1
ATOM 654 C CA . THR A 1 85 ? 1.709 -4.732 2.699 1.00 87.62 85 THR A CA 1
ATOM 655 C C . THR A 1 85 ? 2.799 -4.159 1.807 1.00 87.62 85 THR A C 1
ATOM 657 O O . THR A 1 85 ? 3.077 -2.960 1.849 1.00 87.62 85 THR A O 1
ATOM 660 N N . MET A 1 86 ? 3.452 -5.024 1.046 1.00 87.56 86 MET A N 1
ATOM 661 C CA . MET A 1 86 ? 4.499 -4.654 0.103 1.00 87.56 86 MET A CA 1
ATOM 662 C C . MET A 1 86 ? 4.118 -5.223 -1.253 1.00 87.56 86 MET A C 1
ATOM 664 O O . MET A 1 86 ? 3.578 -6.328 -1.326 1.00 87.56 86 MET A O 1
ATOM 668 N N . PHE A 1 87 ? 4.363 -4.460 -2.306 1.00 85.06 87 PHE A N 1
ATOM 669 C CA . PHE A 1 87 ? 4.094 -4.893 -3.667 1.00 85.06 87 PHE A CA 1
ATOM 670 C C . PHE A 1 87 ? 5.081 -4.243 -4.626 1.00 85.06 87 PHE A C 1
ATOM 672 O O . PHE A 1 87 ? 5.590 -3.153 -4.364 1.00 85.06 87 PHE A O 1
ATOM 679 N N . VAL A 1 88 ? 5.333 -4.921 -5.739 1.00 85.31 88 VAL A N 1
ATOM 680 C CA . VAL A 1 88 ? 6.095 -4.360 -6.850 1.00 85.31 88 VAL A CA 1
ATOM 681 C C . VAL A 1 88 ? 5.102 -3.682 -7.785 1.00 85.31 88 VAL A C 1
ATOM 683 O O . VAL A 1 88 ? 4.087 -4.280 -8.151 1.00 85.31 88 VAL A O 1
ATOM 686 N N . ALA A 1 89 ? 5.369 -2.431 -8.149 1.00 83.75 89 ALA A N 1
ATOM 687 C CA . ALA A 1 89 ? 4.632 -1.679 -9.156 1.00 83.75 89 ALA A CA 1
ATOM 688 C C . ALA A 1 89 ? 4.992 -2.192 -10.558 1.00 83.75 89 ALA A C 1
ATOM 690 O O . ALA A 1 89 ? 5.534 -1.479 -11.397 1.00 83.75 89 ALA A O 1
ATOM 691 N N . ASP A 1 90 ? 4.710 -3.469 -10.787 1.00 83.06 90 ASP A N 1
ATOM 692 C CA . ASP A 1 90 ? 4.899 -4.140 -12.057 1.00 83.06 90 ASP A CA 1
ATOM 693 C C . ASP A 1 90 ? 3.576 -4.830 -12.441 1.00 83.06 90 ASP A C 1
ATOM 695 O O . ASP A 1 90 ? 3.169 -5.794 -11.787 1.00 83.06 90 ASP A O 1
ATOM 699 N N . PRO A 1 91 ? 2.845 -4.322 -13.449 1.00 74.81 91 PRO A N 1
ATOM 700 C CA . PRO A 1 91 ? 1.585 -4.914 -13.908 1.00 74.81 91 PRO A CA 1
ATOM 701 C C . PRO A 1 91 ? 1.766 -6.290 -14.557 1.00 74.81 91 PRO A C 1
ATOM 703 O O . PRO A 1 91 ? 0.797 -7.041 -14.674 1.00 74.81 91 PRO A O 1
ATOM 706 N N . GLU A 1 92 ? 2.982 -6.623 -14.992 1.00 71.69 92 GLU A N 1
ATOM 707 C CA . GLU A 1 92 ? 3.306 -7.921 -15.582 1.00 71.69 92 GLU A CA 1
ATOM 708 C C . GLU A 1 92 ? 3.647 -8.974 -14.522 1.00 71.69 92 GLU A C 1
ATOM 710 O O . GLU A 1 92 ? 3.588 -10.178 -14.800 1.00 71.69 92 GLU A O 1
ATOM 715 N N . CYS A 1 93 ? 3.910 -8.555 -13.281 1.00 63.66 93 CYS A N 1
ATOM 716 C CA . CYS A 1 93 ? 4.256 -9.444 -12.191 1.00 63.66 93 CYS A CA 1
ATOM 717 C C . CYS A 1 93 ? 3.016 -10.198 -11.692 1.00 63.66 93 CYS A C 1
ATOM 719 O O . CYS A 1 93 ? 2.367 -9.878 -10.696 1.00 63.66 93 CYS A O 1
ATOM 721 N N . LYS A 1 94 ? 2.699 -11.284 -12.403 1.00 54.50 94 LYS A N 1
ATOM 722 C CA . LYS A 1 94 ? 1.599 -12.214 -12.107 1.00 54.50 94 LYS A CA 1
ATOM 723 C C . LYS A 1 94 ? 1.805 -13.036 -10.824 1.00 54.50 94 LYS A C 1
ATOM 725 O O . LYS A 1 94 ? 0.897 -13.764 -10.424 1.00 54.50 94 LYS A O 1
ATOM 730 N N . LYS A 1 95 ? 2.964 -12.952 -10.157 1.00 46.84 95 LYS A N 1
ATOM 731 C CA . LYS A 1 95 ? 3.296 -13.736 -8.951 1.00 46.84 95 LYS A CA 1
ATOM 732 C C . LYS A 1 95 ? 3.365 -12.866 -7.691 1.00 46.84 95 LYS A C 1
ATOM 734 O O . LYS A 1 95 ? 4.414 -12.702 -7.079 1.00 46.84 95 LYS A O 1
ATOM 739 N N . VAL A 1 96 ? 2.205 -12.441 -7.191 1.00 52.34 96 VAL A N 1
ATOM 740 C CA . VAL A 1 96 ? 2.038 -11.802 -5.860 1.00 52.34 96 VAL A CA 1
ATOM 741 C C . VAL A 1 96 ? 2.208 -12.816 -4.705 1.00 52.34 96 VAL A C 1
ATOM 743 O O . VAL A 1 96 ? 1.486 -12.785 -3.713 1.00 52.34 96 VAL A O 1
ATOM 746 N N . LYS A 1 97 ? 3.112 -13.798 -4.832 1.00 42.56 97 LYS A N 1
ATOM 747 C CA . LYS A 1 97 ? 3.302 -14.846 -3.815 1.00 42.56 97 LYS A CA 1
ATOM 748 C C . LYS A 1 97 ? 4.715 -14.982 -3.267 1.00 42.56 97 LYS A C 1
ATOM 750 O O . LYS A 1 97 ? 4.863 -15.742 -2.315 1.00 42.56 97 LYS A O 1
ATOM 755 N N . ARG A 1 98 ? 5.731 -14.283 -3.795 1.00 40.41 98 ARG A N 1
ATOM 756 C CA . ARG A 1 98 ? 7.103 -14.495 -3.296 1.00 40.41 98 ARG A CA 1
ATOM 757 C C . ARG A 1 98 ? 8.162 -13.432 -3.593 1.00 40.41 98 ARG A C 1
ATOM 759 O O . ARG A 1 98 ? 9.323 -13.786 -3.560 1.00 40.41 98 ARG A O 1
ATOM 766 N N . ASN A 1 99 ? 7.822 -12.165 -3.844 1.00 42.81 99 ASN A N 1
ATOM 767 C CA . ASN A 1 99 ? 8.845 -11.122 -4.080 1.00 42.81 99 ASN A CA 1
ATOM 768 C C . ASN A 1 99 ? 9.870 -11.456 -5.193 1.00 42.81 99 ASN A C 1
ATOM 770 O O . ASN A 1 99 ? 10.917 -10.828 -5.257 1.00 42.81 99 ASN A O 1
ATOM 774 N N . GLU A 1 100 ? 9.564 -12.414 -6.066 1.00 44.81 100 GLU A N 1
ATOM 775 C CA . GLU A 1 100 ? 10.370 -12.765 -7.233 1.00 44.81 100 GLU A CA 1
ATOM 776 C C . GLU A 1 100 ? 9.618 -12.254 -8.465 1.00 44.81 100 GLU A C 1
ATOM 778 O O . GLU A 1 100 ? 8.921 -12.999 -9.162 1.00 44.81 100 GLU A O 1
ATOM 783 N N . CYS A 1 101 ? 9.683 -10.932 -8.619 1.00 46.12 101 CYS A N 1
ATOM 784 C CA . CYS A 1 101 ? 9.883 -10.287 -9.906 1.00 46.12 101 CYS A CA 1
ATOM 785 C C . CYS A 1 101 ? 11.378 -9.881 -9.904 1.00 46.12 101 CYS A C 1
ATOM 787 O O . CYS A 1 101 ? 12.000 -9.968 -10.974 1.00 46.12 101 CYS A O 1
#

Radius of gyration: 13.92 Å; Cα contacts (8 Å, |Δi|>4): 214; chains: 1; bounding box: 34×26×44 Å